Protein AF-A0A3B9KZE2-F1 (afdb_monomer)

Secondary structure (DSSP, 8-state):
--HHHHHHHHHHHHHHSPPPB---HHHHHHTT---HHHHHTTTT-TTTS-S--TT--TTHHHH-HHHHHHHHHHHHHTT-SB---S-TT--

Radius of gyration: 16.46 Å; Cα contacts (8 Å, |Δi|>4): 77; chains: 1; bounding box: 40×25×41 Å

pLDDT: mean 96.82, std 2.01, range [84.81, 98.44]

Solvent-accessible surface area (backbone atoms only — not comparable to full-atom values): 5584 Å² total; per-residue (Å²): 128,60,74,66,56,52,52,53,52,52,55,52,52,56,73,7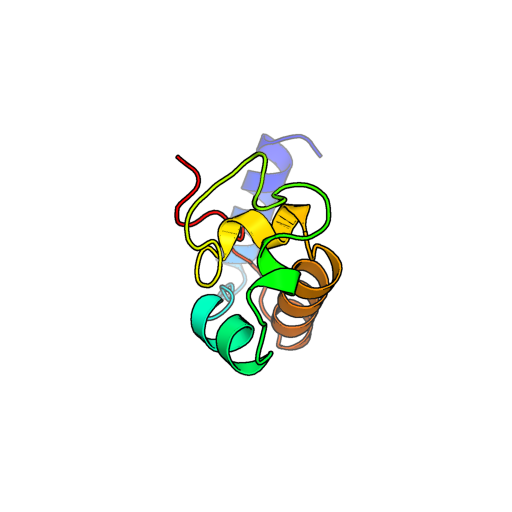6,41,92,76,37,66,48,76,69,60,70,66,58,53,60,74,65,68,76,48,53,65,53,38,24,41,85,86,44,37,59,94,84,40,72,76,89,46,60,86,52,65,45,51,25,66,77,44,32,46,66,58,54,50,50,52,53,50,53,34,46,73,73,62,28,74,41,73,81,76,74,46,92,83,74,124

Organism: NCBI:txid1280948

Foldseek 3Di:
DDPVVVVVVVVVVVVVDPAAEFDDPLVLVVVVVDDQCQQCPPPNDCVNHPDGRPPLQLSCVPRPVVSVVVSVVVRVVVPHPHYDHSCPPPD

Sequence (91 aa):
MNRQDRIDALKAAAKERILILDGAWGAMIQRRGLEESDYRGDRFSEDKYPGQMKGNNDILCLTRPDIVTDLHNAYYGAGADISETNTFSST

Structure (mmCIF, N/CA/C/O backbone):
data_AF-A0A3B9KZE2-F1
#
_entry.id   AF-A0A3B9KZE2-F1
#
loop_
_atom_site.group_PDB
_atom_site.id
_atom_site.type_symbol
_atom_site.label_atom_id
_atom_site.label_alt_id
_atom_site.label_comp_id
_atom_site.label_asym_id
_atom_site.label_entity_id
_atom_site.label_seq_id
_atom_site.pdbx_PDB_ins_code
_atom_site.Cartn_x
_atom_site.Cartn_y
_atom_site.Cartn_z
_atom_site.occupancy
_atom_site.B_iso_or_equiv
_atom_site.auth_seq_id
_atom_site.auth_comp_id
_atom_site.auth_asym_id
_atom_site.auth_atom_id
_atom_site.pdbx_PDB_model_num
ATOM 1 N N . MET A 1 1 ? -19.554 8.502 2.063 1.00 84.81 1 MET A N 1
ATOM 2 C CA . MET A 1 1 ? -18.803 8.756 3.308 1.00 84.81 1 MET A CA 1
ATOM 3 C C . MET A 1 1 ? -17.811 9.881 3.099 1.00 84.81 1 MET A C 1
ATOM 5 O O . MET A 1 1 ? -16.927 9.765 2.252 1.00 84.81 1 MET A O 1
ATOM 9 N N . ASN A 1 2 ? -17.952 10.959 3.858 1.00 97.44 2 ASN A N 1
ATOM 10 C CA . ASN A 1 2 ? -16.959 12.026 3.939 1.00 97.44 2 ASN A CA 1
ATOM 11 C C . ASN A 1 2 ? -15.809 11.625 4.900 1.00 97.44 2 ASN A C 1
ATOM 13 O O . ASN A 1 2 ? -15.753 10.497 5.394 1.00 97.44 2 ASN A O 1
ATOM 17 N N . ARG A 1 3 ? -14.850 12.529 5.140 1.00 96.94 3 ARG A N 1
ATOM 18 C CA . ARG A 1 3 ? -13.720 12.273 6.052 1.00 96.94 3 ARG A CA 1
ATOM 19 C C . ARG A 1 3 ? -14.167 12.034 7.498 1.00 96.94 3 ARG A C 1
ATOM 21 O O . ARG A 1 3 ? -13.609 11.154 8.144 1.00 96.94 3 ARG A O 1
ATOM 28 N N . GLN A 1 4 ? -15.131 12.811 7.981 1.00 98.38 4 GLN A N 1
ATOM 29 C CA . GLN A 1 4 ? -15.651 12.712 9.341 1.00 98.38 4 GLN A CA 1
ATOM 30 C C . GLN A 1 4 ? -16.332 11.357 9.560 1.00 98.38 4 GLN A C 1
ATOM 32 O O . GLN A 1 4 ? -15.962 10.650 10.492 1.00 98.38 4 GLN A O 1
ATOM 37 N N . ASP A 1 5 ? -17.185 10.926 8.624 1.00 98.31 5 ASP A N 1
ATOM 38 C CA . ASP A 1 5 ? -17.869 9.629 8.703 1.00 98.31 5 ASP A CA 1
ATOM 39 C C . ASP A 1 5 ? -16.875 8.457 8.842 1.00 98.31 5 ASP A C 1
ATOM 41 O O . ASP A 1 5 ? -17.091 7.536 9.627 1.00 98.31 5 ASP A O 1
ATOM 45 N N . ARG A 1 6 ? -15.750 8.493 8.106 1.00 97.00 6 ARG A N 1
ATOM 46 C CA . ARG A 1 6 ? -14.707 7.451 8.179 1.00 97.00 6 ARG A CA 1
ATOM 47 C C . ARG A 1 6 ? -13.973 7.449 9.520 1.00 97.00 6 ARG A C 1
ATOM 49 O O . ARG A 1 6 ? -13.657 6.383 10.039 1.00 97.00 6 ARG A O 1
ATOM 56 N N . ILE A 1 7 ? -13.691 8.631 10.072 1.00 97.75 7 ILE A N 1
ATOM 57 C CA . ILE A 1 7 ? -13.045 8.770 11.386 1.00 97.75 7 ILE A CA 1
ATOM 5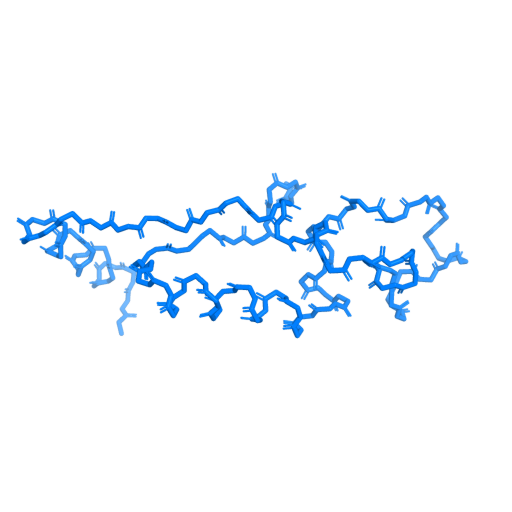8 C C . ILE A 1 7 ? -13.966 8.232 12.483 1.00 97.75 7 ILE A C 1
ATOM 60 O O . ILE A 1 7 ? -13.501 7.532 13.383 1.00 97.75 7 ILE A O 1
ATOM 64 N N . ASP A 1 8 ? -15.259 8.537 12.405 1.00 98.38 8 ASP A N 1
ATOM 65 C CA . ASP A 1 8 ? -16.237 8.080 13.388 1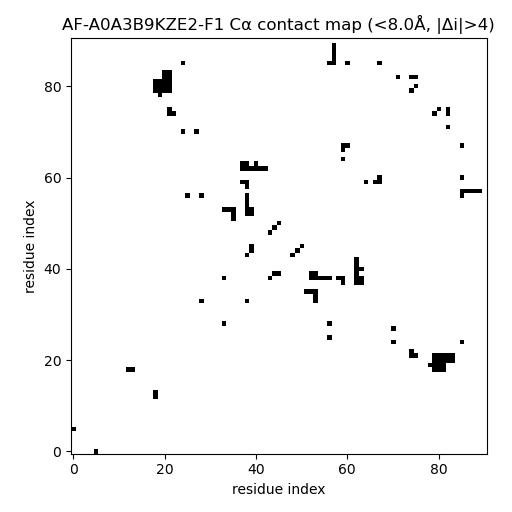.00 98.38 8 ASP A CA 1
ATOM 66 C C . ASP A 1 8 ? -16.439 6.564 13.311 1.00 98.38 8 ASP A C 1
ATOM 68 O O . ASP A 1 8 ? -16.429 5.904 14.351 1.00 98.38 8 ASP A O 1
ATOM 72 N N . ALA A 1 9 ? -16.494 5.991 12.103 1.00 97.88 9 ALA A N 1
ATOM 73 C CA . ALA A 1 9 ? -16.530 4.542 11.903 1.00 97.88 9 ALA A CA 1
ATOM 74 C C . ALA A 1 9 ? -15.290 3.838 12.485 1.00 97.88 9 ALA A C 1
ATOM 76 O O . ALA A 1 9 ? -15.426 2.844 13.198 1.00 97.88 9 ALA A O 1
ATOM 77 N N . LEU A 1 10 ? -14.087 4.381 12.251 1.00 97.31 10 LEU A N 1
ATOM 78 C CA . LEU A 1 10 ? -12.844 3.843 12.814 1.00 97.31 10 LEU A CA 1
ATOM 79 C C . LEU A 1 10 ? -12.862 3.867 14.351 1.00 97.31 10 LEU A C 1
ATOM 81 O O . LEU A 1 10 ? -12.538 2.872 14.996 1.00 97.31 10 LEU A O 1
ATOM 85 N N . LYS A 1 11 ? -13.266 4.996 14.948 1.00 98.12 11 LYS A N 1
ATOM 86 C CA . LYS A 1 11 ? -13.361 5.144 16.409 1.00 98.12 11 LYS A CA 1
ATOM 87 C C . LYS A 1 11 ? -14.419 4.232 17.021 1.00 98.12 11 LYS A C 1
ATOM 89 O O . LYS A 1 11 ? -14.220 3.764 18.137 1.00 98.12 11 LYS A O 1
ATOM 94 N N . ALA A 1 12 ? -15.541 4.022 16.336 1.00 98.44 12 ALA A N 1
ATOM 95 C CA . ALA A 1 12 ? -16.574 3.095 16.778 1.00 98.44 12 ALA A CA 1
ATOM 96 C C . ALA A 1 12 ? -16.033 1.658 16.797 1.00 98.44 12 ALA A C 1
ATOM 98 O O . ALA A 1 12 ? -16.047 1.026 17.850 1.00 98.44 12 ALA A O 1
ATOM 99 N N . ALA A 1 13 ? -15.437 1.197 15.692 1.00 98.25 13 ALA A N 1
ATOM 100 C CA . ALA A 1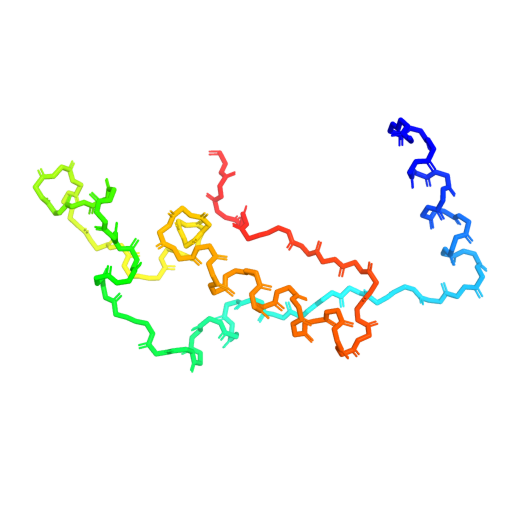 13 ? -14.856 -0.142 15.601 1.00 98.25 13 ALA A CA 1
ATOM 101 C C . ALA A 1 13 ? -13.765 -0.388 16.663 1.00 98.25 13 ALA A C 1
ATOM 103 O O . ALA A 1 13 ? -13.754 -1.433 17.311 1.00 98.25 13 ALA A O 1
ATOM 104 N N . ALA A 1 14 ? -12.901 0.603 16.909 1.00 98.06 14 ALA A N 1
ATOM 105 C CA . ALA A 1 14 ? -11.835 0.518 17.911 1.00 98.06 14 ALA A CA 1
ATOM 106 C C . ALA A 1 14 ? -12.334 0.451 19.371 1.00 98.06 14 ALA A C 1
ATOM 108 O O . ALA A 1 14 ? -11.575 0.063 20.257 1.00 98.06 14 ALA A O 1
ATOM 109 N N . LYS A 1 15 ? -13.587 0.841 19.652 1.00 98.44 15 LYS A N 1
ATOM 110 C CA . LYS A 1 15 ? -14.205 0.664 20.981 1.00 98.44 15 LYS A CA 1
ATOM 111 C C . LYS A 1 15 ? -14.751 -0.746 21.188 1.00 98.44 15 LYS A C 1
ATOM 113 O O . LYS A 1 15 ? -14.853 -1.186 22.328 1.00 98.44 15 LYS A O 1
ATOM 118 N N . GLU A 1 16 ? -15.139 -1.418 20.110 1.00 98.38 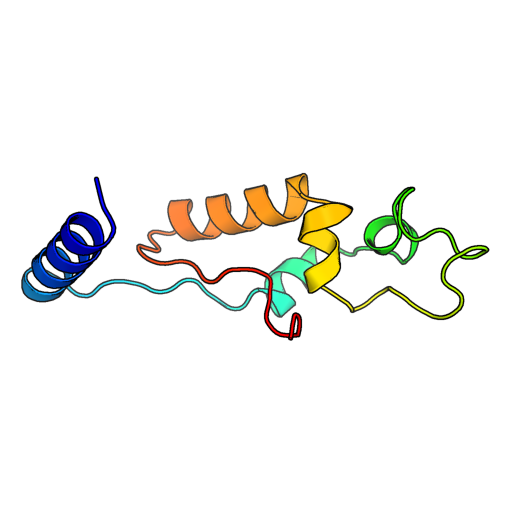16 GLU A N 1
ATOM 119 C CA . GLU A 1 16 ? -15.767 -2.741 20.154 1.00 98.38 16 GLU A CA 1
ATOM 120 C C . GLU A 1 16 ? -14.731 -3.868 20.175 1.00 98.38 16 GLU A C 1
ATOM 122 O O . GLU A 1 16 ? -14.964 -4.912 20.784 1.00 98.38 16 GLU A O 1
ATOM 127 N N . ARG A 1 17 ? -13.580 -3.666 19.521 1.00 98.31 17 ARG A N 1
ATOM 128 C CA . ARG A 1 17 ? -12.512 -4.665 19.417 1.00 98.31 17 ARG A CA 1
ATOM 129 C C . ARG A 1 17 ? -11.153 -4.037 19.118 1.00 98.31 17 ARG A C 1
ATOM 131 O O . ARG A 1 17 ? -11.055 -2.897 18.672 1.00 98.31 17 ARG A O 1
ATOM 138 N N . ILE A 1 18 ? -10.100 -4.830 19.305 1.00 98.19 18 ILE A N 1
ATOM 139 C CA . ILE A 1 18 ? -8.756 -4.494 18.823 1.00 98.19 18 ILE A CA 1
ATOM 140 C C . ILE A 1 18 ? -8.773 -4.508 17.289 1.00 98.19 18 ILE A C 1
ATOM 142 O O . ILE A 1 18 ? -9.312 -5.437 16.682 1.00 98.19 18 ILE A O 1
ATOM 146 N N . LEU A 1 19 ? -8.189 -3.471 16.688 1.00 98.38 19 LEU A N 1
ATOM 147 C CA . LEU A 1 19 ? -7.954 -3.393 15.250 1.00 98.38 19 LEU A CA 1
ATOM 148 C C . LEU A 1 19 ? -6.526 -3.837 14.939 1.00 98.38 19 LEU A C 1
ATOM 150 O O . LEU A 1 19 ? -5.590 -3.450 15.643 1.00 98.38 19 LEU A O 1
ATOM 154 N N . ILE A 1 20 ? -6.367 -4.634 13.889 1.00 98.25 20 ILE A N 1
ATOM 155 C CA . ILE A 1 20 ? -5.081 -5.185 13.468 1.00 98.25 20 ILE A CA 1
ATOM 156 C C . ILE A 1 20 ? -4.503 -4.335 12.335 1.00 98.25 20 ILE A C 1
ATOM 158 O O . ILE A 1 20 ? -5.140 -4.156 11.297 1.00 98.25 20 ILE A O 1
ATOM 162 N N . LEU A 1 21 ? -3.296 -3.810 12.540 1.00 98.25 21 LEU A N 1
ATOM 163 C CA . LEU A 1 21 ? -2.490 -3.207 11.478 1.00 98.25 21 LEU A CA 1
ATOM 164 C C . LEU A 1 21 ? -1.808 -4.313 10.662 1.00 98.25 21 LEU A C 1
ATOM 166 O O . LEU A 1 21 ? -1.545 -5.400 11.182 1.00 98.25 21 LEU A O 1
ATOM 170 N N . ASP A 1 22 ? -1.531 -4.041 9.394 1.00 97.81 22 ASP A N 1
ATOM 171 C CA . ASP A 1 22 ? -0.761 -4.928 8.537 1.00 97.81 22 ASP A CA 1
ATOM 172 C C . ASP A 1 22 ? 0.689 -5.119 9.017 1.00 97.81 22 ASP A C 1
ATOM 174 O O . ASP A 1 22 ? 1.128 -4.638 10.064 1.00 97.81 22 ASP A O 1
ATOM 178 N N . GLY A 1 23 ? 1.419 -5.956 8.282 1.00 95.94 23 GLY A N 1
ATOM 179 C CA . GLY A 1 23 ? 2.777 -6.349 8.633 1.00 95.94 23 GLY A CA 1
ATOM 180 C C . GLY A 1 23 ? 3.856 -5.645 7.813 1.00 95.94 23 GLY 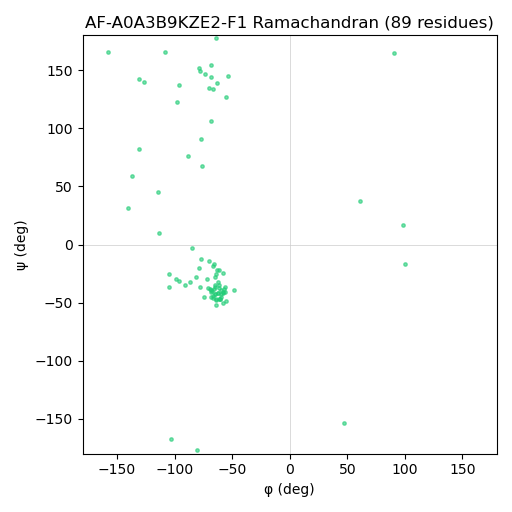A C 1
ATOM 181 O O . GLY A 1 23 ? 3.628 -4.704 7.063 1.00 95.94 23 GLY A O 1
ATOM 182 N N . ALA A 1 24 ? 5.076 -6.173 7.927 1.00 94.62 24 ALA A N 1
ATOM 183 C CA . ALA A 1 24 ? 6.249 -5.611 7.269 1.00 94.62 24 ALA A CA 1
ATOM 184 C C . ALA A 1 24 ? 6.224 -5.759 5.733 1.00 94.62 24 ALA A C 1
ATOM 186 O O . ALA A 1 24 ? 6.542 -6.822 5.189 1.00 94.62 24 ALA A O 1
ATOM 187 N N . TRP A 1 25 ? 5.976 -4.645 5.044 1.00 96.00 25 TRP A N 1
ATOM 188 C CA . TRP A 1 25 ? 5.992 -4.533 3.583 1.00 96.00 25 TRP A CA 1
ATOM 189 C C . TRP A 1 25 ? 7.329 -4.919 2.948 1.00 96.00 25 TRP A C 1
ATOM 191 O O . TRP A 1 25 ? 7.374 -5.755 2.046 1.00 96.00 25 TRP A O 1
ATOM 201 N N . GLY A 1 26 ? 8.441 -4.364 3.443 1.00 94.31 26 GLY A N 1
ATOM 202 C CA . GLY A 1 26 ? 9.767 -4.604 2.863 1.00 94.31 26 GLY A CA 1
ATOM 203 C C . GLY A 1 26 ? 10.155 -6.086 2.840 1.00 94.31 26 GLY A C 1
ATOM 204 O O . GLY A 1 26 ? 10.654 -6.578 1.830 1.00 94.31 26 GLY A O 1
ATOM 205 N N . ALA A 1 27 ? 9.850 -6.825 3.912 1.00 94.88 27 ALA A N 1
ATOM 206 C CA . ALA A 1 27 ? 10.110 -8.263 3.984 1.00 94.88 27 ALA A CA 1
ATOM 207 C C . ALA A 1 27 ? 9.263 -9.058 2.976 1.00 94.88 27 ALA A C 1
ATOM 209 O O . ALA A 1 27 ? 9.750 -10.010 2.367 1.00 94.88 27 ALA A O 1
ATOM 210 N N . MET A 1 28 ? 8.003 -8.666 2.773 1.00 95.88 28 MET A N 1
ATOM 211 C CA . MET A 1 28 ? 7.122 -9.309 1.799 1.00 95.88 28 MET A CA 1
ATOM 212 C C . MET A 1 28 ? 7.533 -9.007 0.354 1.00 95.88 28 MET A C 1
ATOM 214 O O . MET A 1 28 ? 7.498 -9.909 -0.481 1.00 95.88 28 MET A O 1
ATOM 218 N N . ILE A 1 29 ? 7.986 -7.785 0.062 1.00 96.81 29 ILE A N 1
ATOM 219 C CA . ILE A 1 29 ? 8.511 -7.414 -1.261 1.00 96.81 29 ILE A CA 1
ATOM 220 C C . ILE A 1 29 ? 9.816 -8.162 -1.554 1.00 96.81 29 ILE A C 1
ATOM 222 O O . ILE A 1 29 ? 9.957 -8.735 -2.631 1.00 96.81 29 ILE A O 1
ATOM 226 N N . GLN A 1 30 ? 10.741 -8.251 -0.592 1.00 95.25 30 GLN A N 1
ATOM 227 C CA . GLN A 1 30 ? 11.999 -8.995 -0.764 1.00 95.25 30 GLN A CA 1
ATOM 228 C C . GLN A 1 30 ? 11.766 -10.466 -1.146 1.00 95.25 30 GLN A C 1
ATOM 230 O O . GLN A 1 30 ? 12.483 -11.009 -1.984 1.00 95.25 30 GLN A O 1
ATOM 235 N N . ARG A 1 31 ? 10.720 -11.105 -0.602 1.00 96.19 31 ARG A N 1
ATOM 236 C CA . ARG A 1 31 ? 10.343 -12.490 -0.944 1.00 96.19 31 ARG A CA 1
ATOM 237 C C . ARG A 1 31 ? 9.870 -12.672 -2.388 1.00 96.19 31 ARG A C 1
ATOM 239 O O . ARG A 1 31 ? 9.821 -13.806 -2.852 1.00 96.19 31 ARG A O 1
ATOM 246 N N . ARG A 1 32 ? 9.517 -11.595 -3.095 1.00 96.38 32 ARG A N 1
ATOM 247 C CA . ARG A 1 32 ? 9.111 -11.653 -4.507 1.00 96.38 32 ARG A CA 1
ATOM 248 C C . ARG A 1 32 ? 10.295 -11.802 -5.464 1.00 96.38 32 ARG A C 1
ATOM 250 O O . ARG A 1 32 ? 10.056 -12.103 -6.625 1.00 96.38 32 ARG A O 1
ATOM 257 N N . GLY A 1 33 ? 11.535 -11.620 -4.993 1.00 96.81 33 GLY A N 1
ATOM 258 C CA . GLY A 1 33 ? 12.732 -11.796 -5.822 1.00 96.81 33 GLY A CA 1
ATOM 259 C C . GLY A 1 33 ? 12.781 -10.838 -7.013 1.00 96.81 33 GLY A C 1
ATOM 260 O O . GLY A 1 33 ? 13.159 -11.248 -8.103 1.00 96.81 33 GLY A O 1
ATOM 261 N N . LEU A 1 34 ? 12.333 -9.595 -6.814 1.00 97.69 34 LEU A N 1
ATOM 262 C CA . LEU A 1 34 ? 12.249 -8.597 -7.879 1.00 97.69 34 LEU A CA 1
ATOM 263 C C . LEU A 1 34 ? 13.630 -8.158 -8.351 1.00 97.69 34 LEU A C 1
ATOM 265 O O . LEU A 1 34 ? 14.559 -7.987 -7.555 1.00 97.69 34 LEU A O 1
ATOM 269 N N . GLU A 1 35 ? 13.729 -7.906 -9.648 1.00 97.81 35 GLU A N 1
ATOM 270 C CA . GLU A 1 35 ? 14.937 -7.446 -10.313 1.00 97.81 35 GLU A CA 1
ATOM 271 C C . GLU A 1 35 ? 14.830 -5.981 -10.734 1.00 97.81 35 GLU A C 1
ATOM 273 O O . GLU A 1 35 ? 13.757 -5.388 -10.727 1.00 97.81 35 GLU A O 1
ATOM 278 N N . GLU A 1 36 ? 15.959 -5.363 -11.090 1.00 97.69 36 GLU A N 1
ATOM 279 C CA . GLU A 1 36 ? 16.036 -3.938 -11.462 1.00 97.69 36 GLU A CA 1
ATOM 280 C C . GLU A 1 36 ? 14.967 -3.532 -12.492 1.00 97.69 36 GLU A C 1
ATOM 282 O O . GLU A 1 36 ? 14.353 -2.472 -12.372 1.00 97.69 36 GLU A O 1
ATOM 287 N N . SER A 1 37 ? 14.692 -4.401 -13.468 1.00 97.06 37 SER A N 1
ATOM 288 C CA . SER A 1 37 ? 13.661 -4.188 -14.485 1.00 97.06 37 SER A CA 1
ATOM 289 C C . SER A 1 37 ? 12.250 -4.057 -13.907 1.00 97.06 37 SER A C 1
ATOM 291 O O . SER A 1 37 ? 11.468 -3.261 -14.420 1.00 97.06 37 SER A O 1
ATOM 293 N N . ASP A 1 38 ? 11.925 -4.784 -12.832 1.00 97.75 38 ASP A N 1
ATOM 294 C CA . ASP A 1 38 ? 10.619 -4.696 -12.165 1.00 97.75 38 ASP A CA 1
ATOM 295 C C . ASP A 1 38 ? 10.428 -3.334 -11.498 1.00 97.75 38 ASP A C 1
ATOM 297 O O . ASP A 1 38 ? 9.350 -2.745 -11.551 1.00 97.75 38 ASP A O 1
ATOM 301 N N . TYR A 1 39 ? 11.493 -2.815 -10.889 1.00 97.88 39 TYR A N 1
ATOM 302 C CA . TYR A 1 39 ? 11.481 -1.501 -10.256 1.00 97.88 39 TYR A CA 1
ATOM 303 C C . TYR A 1 39 ? 11.390 -0.384 -11.288 1.00 97.88 39 TYR A C 1
ATOM 305 O O . TYR A 1 39 ? 10.683 0.591 -11.055 1.00 97.88 39 TYR A O 1
ATOM 313 N N . ARG A 1 40 ? 12.062 -0.525 -12.435 1.00 97.44 40 ARG A N 1
ATOM 314 C CA . ARG A 1 40 ? 12.067 0.506 -13.479 1.00 97.44 40 ARG A CA 1
ATOM 315 C C . ARG A 1 40 ? 10.769 0.579 -14.272 1.00 97.44 40 ARG A C 1
ATOM 317 O O . ARG A 1 40 ? 10.270 1.681 -14.528 1.00 97.44 40 ARG A O 1
ATOM 324 N N . GLY A 1 41 ? 10.248 -0.579 -14.684 1.00 94.38 41 GLY A N 1
ATOM 325 C CA . GLY A 1 41 ? 9.226 -0.667 -15.726 1.00 94.38 41 GLY A CA 1
ATOM 326 C C . GLY A 1 41 ? 9.579 0.188 -16.952 1.00 94.38 41 GLY A C 1
ATOM 327 O O . GLY A 1 41 ? 10.740 0.520 -17.194 1.00 94.38 41 GLY A O 1
ATOM 328 N N . ASP A 1 42 ? 8.560 0.628 -17.686 1.00 93.31 42 ASP A N 1
ATOM 329 C CA . ASP A 1 42 ? 8.757 1.542 -18.822 1.00 93.31 42 ASP A CA 1
ATOM 330 C C . ASP A 1 42 ? 8.959 3.001 -18.376 1.00 93.31 42 ASP A C 1
ATOM 332 O O . ASP A 1 42 ? 9.467 3.843 -19.120 1.00 93.31 42 ASP A O 1
ATOM 336 N N . ARG A 1 43 ? 8.527 3.328 -17.151 1.00 95.38 43 ARG A N 1
ATOM 337 C CA . ARG A 1 43 ? 8.462 4.705 -16.650 1.00 95.38 43 ARG A CA 1
ATOM 338 C C . ARG A 1 43 ? 9.825 5.246 -16.228 1.00 95.38 43 ARG A C 1
ATOM 340 O O . ARG A 1 43 ? 10.075 6.431 -16.441 1.00 95.38 43 ARG A O 1
ATOM 347 N N . PHE A 1 44 ? 10.681 4.405 -15.646 1.00 96.19 44 PHE A N 1
ATOM 348 C CA . PHE A 1 44 ? 11.984 4.796 -15.097 1.00 96.19 44 PHE A CA 1
ATOM 349 C C . PHE A 1 44 ? 13.152 4.161 -15.862 1.00 96.19 44 PHE A C 1
ATOM 351 O O . PHE A 1 44 ? 14.101 3.626 -15.278 1.00 96.19 44 PHE A O 1
ATOM 358 N N . SER A 1 45 ? 13.062 4.213 -17.191 1.00 94.31 45 SER A N 1
ATOM 359 C CA . SER A 1 45 ? 14.106 3.737 -18.094 1.00 94.31 45 SER A CA 1
ATOM 360 C C . SER A 1 45 ? 15.465 4.378 -17.778 1.00 94.31 45 SER A C 1
ATOM 362 O O . SER A 1 45 ? 15.548 5.531 -17.347 1.00 94.31 45 SER A O 1
ATOM 364 N N . GLU A 1 46 ? 16.540 3.613 -17.955 1.00 94.31 46 GLU A N 1
ATOM 365 C CA . GLU 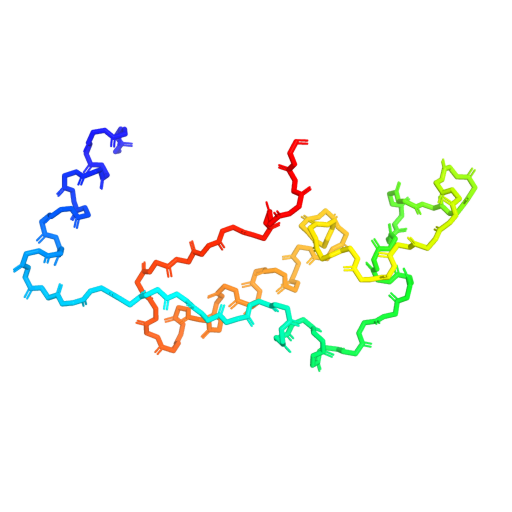A 1 46 ? 17.888 3.997 -17.513 1.00 94.31 46 GLU A CA 1
ATOM 366 C C . GLU A 1 46 ? 18.450 5.229 -18.238 1.00 94.31 46 GLU A C 1
ATOM 368 O O . GLU A 1 46 ? 19.201 6.002 -17.649 1.00 94.31 46 GLU A O 1
ATOM 373 N N . ASP A 1 47 ? 18.021 5.475 -19.478 1.00 94.12 47 ASP A N 1
ATOM 374 C CA . ASP A 1 47 ? 18.360 6.675 -20.250 1.00 94.12 47 ASP A CA 1
ATOM 375 C C . ASP A 1 47 ? 17.793 7.963 -19.631 1.00 94.12 47 ASP A C 1
ATOM 377 O O . ASP A 1 47 ? 18.435 9.012 -19.686 1.00 94.12 47 ASP A O 1
ATOM 381 N N . LYS A 1 48 ? 16.600 7.890 -19.029 1.00 95.06 48 LYS A N 1
ATOM 382 C CA . LYS A 1 48 ? 15.922 9.036 -18.402 1.00 95.06 48 LYS A CA 1
ATOM 383 C C . LYS A 1 48 ? 16.274 9.183 -16.929 1.00 95.06 48 LYS A C 1
ATOM 385 O O . LYS A 1 48 ? 16.337 10.300 -16.421 1.00 95.06 48 LYS A O 1
ATOM 390 N N . TYR A 1 49 ? 16.470 8.057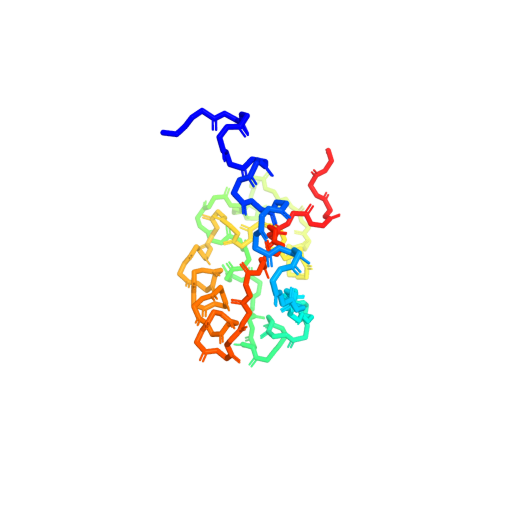 -16.249 1.00 95.75 49 TYR A N 1
ATOM 391 C CA . TYR A 1 49 ? 16.713 7.983 -14.815 1.00 95.75 49 TYR A CA 1
ATOM 392 C C . TYR A 1 49 ? 17.930 7.084 -14.547 1.00 95.75 49 TYR A C 1
ATOM 394 O O . TYR A 1 49 ? 17.769 5.890 -14.259 1.00 95.75 49 TYR A O 1
ATOM 402 N N . PRO A 1 50 ? 19.151 7.639 -14.667 1.00 94.06 50 PRO A N 1
ATOM 403 C CA . PRO A 1 50 ? 20.375 6.890 -14.421 1.00 94.06 50 PRO A CA 1
ATOM 404 C C . PRO A 1 50 ? 20.520 6.530 -12.936 1.00 94.06 50 PRO A C 1
ATOM 406 O O . PRO A 1 50 ? 20.030 7.240 -12.057 1.00 94.06 50 PRO A O 1
ATOM 409 N N . GLY A 1 51 ? 21.253 5.451 -12.654 1.00 94.38 51 GLY A N 1
ATOM 410 C CA . GLY A 1 51 ? 21.472 4.947 -11.293 1.00 94.38 51 GLY A CA 1
ATOM 411 C C . GLY A 1 51 ? 20.421 3.927 -10.852 1.00 94.38 51 GLY A C 1
ATOM 412 O O . GLY A 1 51 ? 19.389 3.783 -11.493 1.00 94.38 51 GLY A O 1
ATOM 413 N N . GLN A 1 52 ? 20.702 3.183 -9.782 1.00 95.75 52 GLN A N 1
ATOM 414 C CA . GLN A 1 52 ? 19.929 2.005 -9.370 1.00 95.75 52 GLN A CA 1
ATOM 415 C C . GLN A 1 52 ? 18.534 2.349 -8.820 1.00 95.75 52 GLN A C 1
ATOM 417 O O . GLN A 1 52 ? 18.404 3.215 -7.957 1.00 95.75 52 GLN A O 1
ATOM 422 N N . MET A 1 53 ? 17.515 1.608 -9.267 1.00 96.75 53 MET A N 1
ATOM 423 C CA . MET A 1 53 ? 16.136 1.699 -8.769 1.00 96.75 53 MET A CA 1
ATOM 424 C C . MET A 1 53 ? 15.745 0.526 -7.861 1.00 96.75 53 MET A C 1
ATOM 426 O O . MET A 1 53 ? 14.867 0.681 -7.009 1.00 96.75 53 MET A O 1
ATOM 430 N N . LYS A 1 54 ? 16.388 -0.644 -7.999 1.00 96.81 54 LYS A N 1
ATOM 431 C CA . LYS A 1 54 ? 16.150 -1.809 -7.136 1.00 96.81 54 LYS A CA 1
ATOM 432 C C . LYS A 1 54 ? 16.345 -1.446 -5.668 1.00 96.81 54 LYS A C 1
ATOM 434 O O . LYS A 1 54 ? 17.389 -0.939 -5.270 1.00 96.81 54 LYS A O 1
ATOM 439 N N . GLY A 1 55 ? 15.327 -1.747 -4.867 1.00 95.25 55 GLY A N 1
ATOM 440 C CA . GLY A 1 55 ? 15.271 -1.422 -3.440 1.00 95.25 55 GLY A CA 1
ATOM 441 C C . GLY A 1 55 ? 14.429 -0.188 -3.112 1.00 95.25 55 GLY A C 1
ATOM 442 O O . GLY A 1 55 ? 13.992 -0.057 -1.970 1.00 95.25 55 GLY A O 1
ATOM 443 N N . ASN A 1 56 ? 14.118 0.667 -4.092 1.00 96.62 56 ASN A N 1
ATOM 444 C CA . ASN A 1 56 ? 13.118 1.716 -3.922 1.00 96.62 56 ASN A CA 1
ATOM 445 C C . ASN A 1 56 ? 11.715 1.095 -4.022 1.00 96.62 56 ASN A C 1
ATOM 447 O O . ASN A 1 56 ? 11.166 0.932 -5.105 1.00 96.62 56 ASN A O 1
ATOM 451 N N . ASN A 1 57 ? 11.144 0.668 -2.900 1.00 97.44 57 ASN A N 1
ATOM 452 C CA . ASN A 1 57 ? 9.864 -0.044 -2.918 1.00 97.44 57 ASN A CA 1
ATOM 453 C C . ASN A 1 57 ? 8.681 0.870 -3.255 1.00 97.44 57 ASN A C 1
ATOM 455 O O . ASN A 1 57 ? 7.720 0.406 -3.865 1.00 97.44 57 ASN A O 1
ATOM 459 N N . ASP A 1 58 ? 8.752 2.156 -2.922 1.00 97.12 58 ASP A N 1
ATOM 460 C CA . ASP A 1 58 ? 7.685 3.131 -3.153 1.00 97.12 58 ASP A CA 1
ATOM 461 C C . ASP A 1 58 ? 7.287 3.228 -4.638 1.00 97.12 58 ASP A C 1
ATOM 463 O O . ASP A 1 58 ? 6.102 3.307 -4.973 1.00 97.12 58 ASP A O 1
ATOM 467 N N . ILE A 1 59 ? 8.257 3.139 -5.560 1.00 97.25 59 ILE A N 1
ATOM 468 C CA . ILE A 1 59 ? 7.982 3.227 -7.006 1.00 97.25 59 ILE A CA 1
ATOM 469 C C . ILE A 1 59 ? 7.238 2.009 -7.563 1.00 97.25 59 ILE A C 1
ATOM 471 O O . ILE A 1 59 ? 6.649 2.112 -8.641 1.00 97.25 59 ILE A O 1
ATOM 475 N N . LEU A 1 60 ? 7.167 0.895 -6.823 1.00 98.06 60 LEU A N 1
ATOM 476 C CA . LEU A 1 60 ? 6.365 -0.268 -7.218 1.00 98.06 60 LEU A CA 1
ATOM 477 C C . LEU A 1 60 ? 4.869 0.063 -7.275 1.00 98.06 60 LEU A C 1
ATOM 479 O O . LEU A 1 60 ? 4.148 -0.568 -8.038 1.00 98.06 60 LEU A O 1
ATOM 483 N N . CYS A 1 61 ? 4.403 1.111 -6.584 1.00 97.75 61 CYS A N 1
ATOM 484 C CA . CYS A 1 61 ? 3.049 1.646 -6.778 1.00 97.75 61 CYS A CA 1
ATOM 485 C C . CYS A 1 61 ? 2.781 2.092 -8.227 1.00 97.75 61 CYS A C 1
ATOM 487 O O . CYS A 1 61 ? 1.629 2.155 -8.651 1.00 97.75 61 CYS A O 1
ATOM 489 N N . LEU A 1 62 ? 3.831 2.426 -8.981 1.00 97.56 62 LEU A N 1
ATOM 490 C CA . LEU A 1 62 ? 3.751 2.921 -10.354 1.00 97.56 62 LEU A CA 1
ATOM 491 C C . LEU A 1 62 ? 4.155 1.862 -11.379 1.00 97.56 62 LEU A C 1
ATOM 493 O O . LEU A 1 62 ? 3.583 1.834 -12.465 1.00 97.56 62 LEU A O 1
ATOM 497 N N . THR A 1 63 ? 5.146 1.030 -11.060 1.00 97.88 63 THR A N 1
ATOM 498 C CA . THR A 1 63 ? 5.717 0.062 -12.010 1.00 97.88 63 THR A CA 1
ATOM 499 C C . THR A 1 63 ? 5.167 -1.345 -11.849 1.00 97.88 63 THR A C 1
ATOM 501 O O . THR A 1 63 ? 5.057 -2.056 -12.843 1.00 97.88 63 THR A O 1
ATOM 504 N N . ARG A 1 64 ? 4.767 -1.730 -10.631 1.00 97.88 64 ARG A N 1
ATOM 505 C CA . ARG A 1 64 ? 4.178 -3.036 -10.296 1.00 97.88 64 ARG A CA 1
ATOM 506 C C . ARG A 1 64 ? 2.971 -2.895 -9.355 1.00 97.88 64 ARG A C 1
ATOM 508 O O . ARG A 1 64 ? 2.972 -3.450 -8.249 1.00 97.88 64 ARG A O 1
ATOM 515 N N . PRO A 1 65 ? 1.919 -2.155 -9.763 1.00 98.00 65 PRO A N 1
ATOM 516 C CA . PRO A 1 65 ? 0.717 -1.991 -8.943 1.00 98.00 65 PRO A CA 1
ATOM 517 C C . PRO A 1 65 ? 0.006 -3.326 -8.669 1.00 98.00 65 PRO A C 1
ATOM 519 O O . PRO A 1 65 ? -0.708 -3.443 -7.674 1.00 98.00 65 PRO A O 1
ATOM 522 N N . ASP A 1 66 ? 0.232 -4.340 -9.509 1.00 98.31 66 ASP A N 1
ATOM 523 C CA . ASP A 1 66 ? -0.213 -5.717 -9.297 1.00 98.31 66 ASP A CA 1
ATOM 524 C C . ASP A 1 66 ? 0.382 -6.308 -8.010 1.00 98.31 66 ASP A C 1
ATOM 526 O O . ASP A 1 66 ? -0.354 -6.815 -7.167 1.00 98.31 66 ASP A O 1
ATOM 530 N N . ILE A 1 67 ? 1.691 -6.143 -7.789 1.00 97.69 67 ILE A N 1
ATOM 531 C CA . ILE A 1 67 ? 2.364 -6.618 -6.575 1.00 97.69 67 ILE A CA 1
ATOM 532 C C . ILE A 1 67 ? 1.833 -5.888 -5.343 1.00 97.69 67 ILE A C 1
ATOM 534 O O . ILE A 1 67 ? 1.503 -6.532 -4.350 1.00 97.69 67 ILE A O 1
ATOM 538 N N . VAL A 1 68 ? 1.735 -4.557 -5.391 1.00 98.06 68 VAL A N 1
ATOM 539 C CA . VAL A 1 68 ? 1.241 -3.756 -4.256 1.00 98.06 68 VAL A CA 1
ATOM 540 C C . VAL A 1 68 ? -0.186 -4.170 -3.879 1.00 98.06 68 VAL A C 1
ATOM 542 O O . VAL A 1 68 ? -0.484 -4.370 -2.701 1.00 98.06 68 VAL A O 1
ATOM 545 N N . THR A 1 69 ? -1.044 -4.381 -4.880 1.00 98.38 69 THR A N 1
ATOM 546 C CA . THR A 1 69 ? -2.417 -4.872 -4.687 1.00 98.38 69 THR A CA 1
ATOM 547 C C . THR A 1 69 ? -2.436 -6.258 -4.045 1.00 98.38 69 THR A C 1
ATOM 549 O O . THR A 1 69 ? -3.152 -6.480 -3.068 1.00 98.38 69 THR A O 1
ATOM 552 N N . ASP A 1 70 ? -1.614 -7.181 -4.541 1.00 98.25 70 ASP A N 1
ATOM 553 C CA . ASP A 1 70 ? -1.515 -8.536 -4.000 1.00 98.25 70 ASP A CA 1
ATOM 554 C C . ASP A 1 70 ? -1.042 -8.558 -2.542 1.00 98.25 70 ASP A C 1
ATOM 556 O O . ASP A 1 70 ? -1.525 -9.372 -1.753 1.00 98.25 70 ASP A O 1
ATOM 560 N N . LEU A 1 71 ? -0.112 -7.675 -2.158 1.00 97.69 71 LEU A N 1
ATOM 561 C CA . LEU A 1 71 ? 0.333 -7.560 -0.768 1.00 97.69 71 LEU A CA 1
ATOM 562 C C . LEU A 1 71 ? -0.780 -7.047 0.152 1.00 97.69 71 LEU A C 1
ATOM 564 O O . LEU A 1 71 ? -1.007 -7.653 1.201 1.00 97.69 71 LEU A O 1
ATOM 568 N N . HIS A 1 72 ? -1.507 -5.996 -0.243 1.00 98.38 72 HIS A N 1
ATOM 569 C CA . HIS A 1 72 ? -2.683 -5.544 0.508 1.00 98.38 72 HIS A CA 1
ATOM 570 C C . HIS A 1 72 ? -3.694 -6.682 0.681 1.00 98.38 72 HIS A C 1
ATOM 572 O O . HIS A 1 72 ? -4.135 -6.958 1.796 1.00 98.38 72 HIS A O 1
ATOM 578 N N . ASN A 1 73 ? -4.018 -7.391 -0.405 1.00 98.31 73 ASN A N 1
ATOM 579 C CA . ASN A 1 73 ? -4.946 -8.522 -0.373 1.00 98.31 73 ASN A CA 1
ATOM 580 C C . ASN A 1 73 ? -4.470 -9.635 0.567 1.00 98.31 73 ASN A C 1
ATOM 582 O O . ASN A 1 73 ? -5.285 -10.216 1.281 1.00 98.31 73 ASN A O 1
ATOM 586 N N . ALA A 1 74 ? -3.166 -9.919 0.605 1.00 98.00 74 ALA A N 1
ATOM 587 C CA . ALA A 1 74 ? -2.604 -10.910 1.516 1.00 98.00 74 ALA A CA 1
ATOM 588 C C . ALA A 1 74 ? -2.766 -10.497 2.989 1.00 98.00 74 ALA A C 1
ATOM 590 O O . ALA A 1 74 ? -3.142 -11.331 3.811 1.00 98.00 74 ALA A O 1
ATOM 591 N N . TYR A 1 75 ? -2.534 -9.225 3.328 1.00 98.44 75 TYR A N 1
ATOM 592 C CA . TYR A 1 75 ? -2.727 -8.734 4.695 1.00 98.44 75 TYR A CA 1
ATOM 593 C C . TYR A 1 75 ? -4.199 -8.701 5.105 1.00 98.44 75 TYR A C 1
ATOM 595 O O . TYR A 1 75 ? -4.541 -9.200 6.178 1.00 98.44 75 TYR A O 1
ATOM 603 N N . TYR A 1 76 ? -5.085 -8.199 4.243 1.00 98.38 76 TYR A N 1
ATOM 604 C CA . TYR A 1 76 ? -6.525 -8.229 4.504 1.00 98.38 76 TYR A CA 1
ATOM 605 C C . TYR A 1 76 ? -7.051 -9.665 4.618 1.00 98.38 76 TYR A C 1
ATOM 607 O O . TYR A 1 76 ? -7.808 -9.973 5.536 1.00 98.38 76 TYR A O 1
ATOM 615 N N . GLY A 1 77 ? -6.594 -10.576 3.753 1.00 98.12 77 GLY A N 1
ATOM 616 C CA . GLY A 1 77 ? -6.931 -12.000 3.818 1.00 98.12 77 GLY A CA 1
ATOM 617 C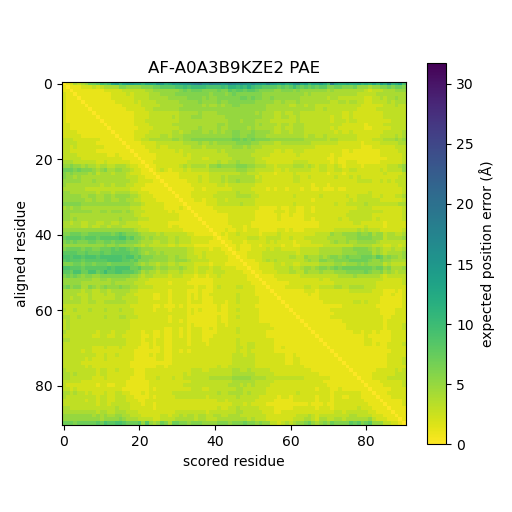 C . GLY A 1 77 ? -6.426 -12.697 5.086 1.00 98.12 77 GLY A C 1
ATOM 618 O O . GLY A 1 77 ? -7.023 -13.681 5.517 1.00 98.12 77 GLY A O 1
ATOM 619 N N . ALA A 1 78 ? -5.368 -12.173 5.713 1.00 98.00 78 ALA A N 1
ATOM 620 C CA . ALA A 1 78 ? -4.855 -12.633 7.003 1.00 98.00 78 ALA A CA 1
ATOM 621 C C . ALA A 1 78 ? -5.574 -12.007 8.216 1.00 98.00 78 ALA A C 1
ATOM 623 O O . ALA A 1 78 ? -5.276 -12.378 9.351 1.00 98.00 78 ALA A O 1
ATOM 624 N N . GLY A 1 79 ? -6.520 -11.087 7.995 1.00 97.69 79 GLY A N 1
ATOM 625 C CA . GLY A 1 79 ? -7.315 -10.451 9.047 1.00 97.69 79 GLY A CA 1
ATOM 626 C C . GLY A 1 79 ? -6.824 -9.072 9.490 1.00 97.69 79 GLY A C 1
ATOM 627 O O . GLY A 1 79 ? -7.231 -8.616 10.557 1.00 97.69 79 GLY A O 1
ATOM 628 N N . ALA A 1 80 ? -5.967 -8.402 8.712 1.00 98.38 80 ALA A N 1
ATOM 629 C CA . ALA A 1 80 ? -5.677 -6.991 8.952 1.00 98.38 80 ALA A CA 1
ATOM 630 C C . ALA A 1 80 ? -6.947 -6.143 8.762 1.00 98.38 80 ALA A C 1
ATOM 632 O O . ALA A 1 80 ? -7.716 -6.352 7.826 1.00 98.38 80 ALA A O 1
ATOM 633 N N . ASP A 1 81 ? -7.148 -5.161 9.634 1.00 98.12 81 ASP A N 1
ATOM 634 C CA . ASP A 1 81 ? -8.219 -4.163 9.535 1.00 98.12 81 ASP A CA 1
ATOM 635 C C . ASP A 1 81 ? -7.730 -2.871 8.881 1.00 98.12 81 ASP A C 1
ATOM 637 O O . ASP A 1 81 ? -8.483 -2.149 8.227 1.00 98.12 81 ASP A O 1
ATOM 641 N N . ILE A 1 82 ? -6.455 -2.564 9.101 1.00 97.88 82 ILE A N 1
ATOM 642 C CA . ILE A 1 82 ? -5.786 -1.344 8.674 1.00 97.88 82 ILE A CA 1
ATOM 643 C C . ILE A 1 82 ? -4.553 -1.768 7.891 1.00 97.88 82 ILE A C 1
ATOM 645 O O . ILE A 1 82 ? -3.867 -2.709 8.277 1.00 97.88 82 ILE A O 1
ATOM 649 N N . SER A 1 83 ? -4.271 -1.068 6.801 1.00 97.38 83 SER A N 1
ATOM 650 C CA . SER A 1 83 ? -3.056 -1.275 6.026 1.00 97.38 83 SER A CA 1
ATOM 651 C C . SER A 1 83 ? -2.380 0.060 5.767 1.00 97.38 83 SER A C 1
ATOM 653 O O . SER A 1 83 ? -3.055 1.076 5.565 1.00 97.38 83 SER A O 1
ATOM 655 N N . GLU A 1 84 ? -1.056 0.061 5.813 1.00 97.38 84 GLU A N 1
ATOM 656 C CA . GLU A 1 84 ? -0.238 1.211 5.458 1.00 97.38 84 GLU A CA 1
ATOM 657 C C . GLU A 1 84 ? -0.135 1.350 3.938 1.00 97.38 84 GLU A C 1
ATOM 659 O O . GLU A 1 84 ? -0.171 0.376 3.188 1.00 97.38 84 GLU A O 1
ATOM 664 N N . THR A 1 85 ? 0.005 2.581 3.456 1.00 97.56 85 THR A N 1
ATOM 665 C CA . THR A 1 85 ? 0.354 2.816 2.055 1.00 97.56 85 THR A CA 1
ATOM 666 C C . THR A 1 85 ? 1.824 2.467 1.821 1.00 97.56 85 THR A C 1
ATOM 668 O O . THR A 1 85 ? 2.672 2.715 2.676 1.00 97.56 85 THR A O 1
ATOM 671 N N . ASN A 1 86 ? 2.162 1.962 0.632 1.00 97.69 86 ASN A N 1
ATOM 672 C CA . ASN A 1 86 ? 3.555 1.738 0.229 1.00 97.69 86 ASN A CA 1
ATOM 673 C C . ASN A 1 86 ? 4.239 3.067 -0.160 1.00 97.69 86 ASN A C 1
ATOM 675 O O . ASN A 1 86 ? 4.497 3.339 -1.332 1.00 97.69 86 ASN A O 1
ATOM 679 N N . THR A 1 87 ? 4.435 3.932 0.837 1.00 96.94 87 THR A N 1
ATOM 680 C CA . THR A 1 87 ? 4.902 5.321 0.687 1.00 96.94 87 THR A CA 1
ATOM 681 C C . THR A 1 87 ? 5.886 5.721 1.793 1.00 96.94 87 THR A C 1
ATOM 683 O O . THR A 1 87 ? 5.882 6.866 2.245 1.00 96.94 87 THR A O 1
ATOM 686 N N . PHE A 1 88 ? 6.681 4.779 2.304 1.00 95.50 88 PHE A N 1
ATOM 687 C CA . PHE A 1 88 ? 7.563 5.021 3.450 1.00 95.50 88 PHE A CA 1
ATOM 688 C C . PHE A 1 88 ? 8.626 6.100 3.173 1.00 95.50 88 PHE A C 1
ATOM 690 O O . PHE A 1 88 ? 9.021 6.827 4.082 1.00 95.50 88 PHE A O 1
ATOM 697 N N . SER A 1 89 ? 9.093 6.219 1.927 1.00 94.94 89 SER A N 1
ATOM 698 C CA . SER A 1 89 ? 10.120 7.181 1.496 1.00 94.94 89 SER A CA 1
ATOM 699 C C . SER A 1 89 ? 9.595 8.252 0.529 1.00 94.94 89 SER A C 1
ATOM 701 O O . SER A 1 89 ? 10.379 9.020 -0.025 1.00 94.94 89 SER A O 1
ATOM 703 N N . SER A 1 90 ? 8.277 8.337 0.338 1.00 94.69 90 SER A N 1
ATOM 704 C CA . SER A 1 90 ? 7.618 9.288 -0.568 1.00 94.69 90 SER A CA 1
ATOM 705 C C . SER A 1 90 ? 7.296 10.622 0.128 1.00 94.69 90 SER A C 1
ATOM 707 O O . SER A 1 90 ? 6.143 10.864 0.491 1.00 94.69 90 SER A O 1
ATOM 709 N N . THR A 1 91 ? 8.310 11.472 0.332 1.00 89.44 91 THR A N 1
ATOM 710 C CA . THR A 1 91 ? 8.189 12.816 0.951 1.00 89.44 91 THR A CA 1
ATOM 711 C C . THR A 1 91 ? 8.177 13.957 -0.053 1.00 89.44 91 THR A C 1
ATOM 713 O O . THR A 1 91 ? 8.985 13.885 -1.007 1.00 89.44 91 THR A O 1
#

InterPro domains:
  IPR003726 Homocysteine-binding domain [PF02574] (19-91)
  IPR003726 Homocysteine-binding domain [PS50970] (7-91)
  IPR036589 Homocysteine-binding domain superfamily [G3DSA:3.20.20.330] (4-91)
  IPR036589 Homocysteine-binding domain superfamily [SSF82282] (10-90)
  IPR050554 Methionine Synthase/Corrinoid [PTHR45833] (9-91)

Mean predicted aligned error: 2.87 Å

Nearest PDB structures (foldseek):
  1gjh-assembly1_A  TM=1.973E-01  e=5.853E+00  Homo sapiens